Protein AF-I3DDE1-F1 (afdb_monomer_lite)

InterPro domains:
  IPR043776 Protein of unknown function DUF5718 [PF18985] (2-180)

Secondary structure (DSSP, 8-state):
-------EE--EEE-----TT-SSSHHHHSSSTTSEEE-S--EE-S--STTSGGGGEEEEEEEEETTEEEEEEEEEEGGGSSS-HHHHHHHHHHHHHH--SBTTB--HHHHHHHTT--S--------PPBPTTTTT----TT-EEEEEEEETTT--HHHHHHHHHHT---TTSEEEEEE--

Organism: NCBI:txid1095749

Sequence (181 aa):
MVNLIPCAFGAYNDCSIRRPNANKICEKKNWGANTKGLSNTLFTLTSFKIGCEADQYHIACFHERNGETNVYGVDSPVTGYSYFHEKLLNWIIDRMNIQPDQGPMNNIAELIALANYPKQAIISVGATRYTKFGETHYLQKDDTSIVVVYNANSYTPQQIEDMAKTKTFPSDVSALIQKVI

Structure (mmCIF, N/CA/C/O backbone):
data_AF-I3DDE1-F1
#
_entry.id   AF-I3DDE1-F1
#
loop_
_atom_site.group_PDB
_atom_site.id
_atom_site.type_symbol
_atom_site.label_atom_id
_atom_site.label_alt_id
_atom_site.label_comp_id
_atom_site.label_asym_id
_atom_site.label_entity_id
_atom_site.label_seq_id
_atom_site.pdbx_PDB_ins_code
_atom_site.Cartn_x
_atom_site.Cartn_y
_atom_site.Cartn_z
_atom_site.occupancy
_atom_site.B_iso_or_equiv
_atom_site.auth_seq_id
_atom_site.auth_comp_id
_atom_site.auth_asym_id
_atom_site.auth_atom_id
_atom_site.pdbx_PDB_model_num
ATOM 1 N N . MET A 1 1 ? 13.648 -5.061 -21.174 1.00 80.75 1 MET A N 1
ATOM 2 C CA . MET A 1 1 ? 13.850 -4.154 -20.027 1.00 80.75 1 MET A CA 1
ATOM 3 C C . MET A 1 1 ? 12.484 -3.839 -19.446 1.00 80.75 1 MET A C 1
ATOM 5 O O . MET A 1 1 ? 11.566 -3.580 -20.218 1.00 80.75 1 MET A O 1
ATOM 9 N N . VAL A 1 2 ? 12.328 -3.951 -18.132 1.00 89.31 2 VAL A N 1
ATOM 10 C CA . VAL A 1 2 ? 11.094 -3.594 -17.425 1.00 89.31 2 VAL A CA 1
ATOM 11 C C . VAL A 1 2 ? 10.959 -2.076 -17.416 1.00 89.31 2 VAL A C 1
ATOM 13 O O . VAL A 1 2 ? 11.932 -1.378 -17.139 1.00 89.31 2 VAL A O 1
ATOM 16 N N . ASN A 1 3 ? 9.757 -1.587 -17.700 1.00 94.31 3 ASN A N 1
ATOM 17 C CA . ASN A 1 3 ? 9.362 -0.197 -17.513 1.00 94.31 3 ASN A CA 1
ATOM 18 C C . ASN A 1 3 ? 8.034 -0.168 -16.745 1.00 94.31 3 ASN A C 1
ATOM 20 O O . ASN A 1 3 ? 7.245 -1.108 -16.857 1.00 94.31 3 ASN A O 1
ATOM 24 N N . LEU A 1 4 ? 7.791 0.894 -15.980 1.00 95.44 4 LEU A N 1
ATOM 25 C CA . LEU A 1 4 ? 6.582 1.062 -15.180 1.00 95.44 4 LEU A CA 1
ATOM 26 C C . LEU A 1 4 ? 5.848 2.336 -15.580 1.00 95.44 4 LEU A C 1
ATOM 28 O O . LEU A 1 4 ? 6.450 3.396 -15.723 1.00 95.44 4 LEU A O 1
ATOM 32 N N . ILE A 1 5 ? 4.529 2.221 -15.707 1.00 96.56 5 ILE A N 1
ATOM 33 C CA . ILE A 1 5 ? 3.628 3.344 -15.955 1.00 96.56 5 ILE A CA 1
ATOM 34 C C . ILE A 1 5 ? 2.618 3.351 -14.802 1.00 96.56 5 ILE A C 1
ATOM 36 O O . ILE A 1 5 ? 1.714 2.511 -14.798 1.00 96.56 5 ILE A O 1
ATOM 40 N N . PRO A 1 6 ? 2.786 4.225 -13.792 1.00 96.69 6 PRO A N 1
ATOM 41 C CA . PRO A 1 6 ? 1.800 4.378 -12.729 1.00 96.69 6 PRO A CA 1
ATOM 42 C C . PRO A 1 6 ? 0.454 4.802 -13.318 1.00 96.69 6 PRO A C 1
ATOM 44 O O . PRO A 1 6 ? 0.398 5.747 -14.099 1.00 96.69 6 PRO A O 1
ATOM 47 N N . CYS A 1 7 ? -0.614 4.094 -12.956 1.00 97.38 7 CYS A N 1
ATOM 48 C CA . CYS A 1 7 ? -1.957 4.347 -13.488 1.00 97.38 7 CYS A CA 1
ATOM 49 C C . CYS A 1 7 ? -3.030 4.491 -12.405 1.00 97.38 7 CYS A C 1
ATOM 51 O O . CYS A 1 7 ? -4.108 5.016 -12.681 1.00 97.38 7 CYS A O 1
ATOM 53 N N . ALA A 1 8 ? -2.754 4.035 -11.181 1.00 98.06 8 ALA A N 1
ATOM 54 C CA . ALA A 1 8 ? -3.668 4.161 -10.060 1.00 98.06 8 ALA A CA 1
ATOM 55 C C . ALA A 1 8 ? -2.948 4.048 -8.709 1.00 98.06 8 ALA A C 1
ATOM 57 O O . ALA A 1 8 ? -1.834 3.524 -8.631 1.00 98.06 8 ALA A O 1
ATOM 58 N N . PHE A 1 9 ? -3.609 4.500 -7.645 1.00 98.06 9 PHE A N 1
ATOM 59 C CA . PHE A 1 9 ? -3.178 4.336 -6.256 1.00 98.06 9 PHE A CA 1
ATOM 60 C C . PHE A 1 9 ? -4.372 4.129 -5.320 1.00 98.06 9 PHE A C 1
ATOM 62 O O . PHE A 1 9 ? -5.511 4.442 -5.656 1.00 98.06 9 PHE A O 1
ATOM 69 N N . GLY A 1 10 ? -4.105 3.597 -4.131 1.00 98.19 10 GLY A N 1
ATOM 70 C CA . GLY A 1 10 ? -5.110 3.375 -3.098 1.00 98.19 10 GLY A CA 1
ATOM 71 C C . GLY A 1 10 ? -4.505 2.730 -1.856 1.00 98.19 10 GLY A C 1
ATOM 72 O O . GLY A 1 10 ? -3.298 2.476 -1.800 1.00 98.19 10 GLY A O 1
ATOM 73 N N . ALA A 1 11 ? -5.343 2.465 -0.857 1.00 98.31 11 ALA A N 1
ATOM 74 C CA . ALA A 1 11 ? -4.926 1.803 0.368 1.00 98.31 11 ALA A CA 1
ATOM 75 C C . ALA A 1 11 ? -4.467 0.368 0.095 1.00 98.31 11 ALA A C 1
ATOM 77 O O . ALA A 1 11 ? -5.137 -0.414 -0.585 1.00 98.31 11 ALA A O 1
ATOM 78 N N . TYR A 1 12 ? -3.321 0.022 0.675 1.00 97.69 12 TYR A N 1
ATOM 79 C CA . TYR A 1 12 ? -2.709 -1.292 0.573 1.00 97.69 12 TYR A CA 1
ATOM 80 C C . TYR A 1 12 ? -2.176 -1.720 1.936 1.00 97.69 12 TYR A C 1
ATOM 82 O O . TYR A 1 12 ? -1.578 -0.920 2.655 1.00 97.69 12 TYR A O 1
ATOM 90 N N . ASN A 1 13 ? -2.356 -2.991 2.277 1.00 95.88 13 ASN A N 1
ATOM 91 C CA . ASN A 1 13 ? -1.806 -3.583 3.488 1.00 95.88 13 ASN A CA 1
ATOM 92 C C . ASN A 1 13 ? -0.688 -4.565 3.125 1.00 95.88 13 ASN A C 1
ATOM 94 O O . ASN A 1 13 ? -0.913 -5.531 2.397 1.00 95.88 13 ASN A O 1
ATOM 98 N N . ASP A 1 14 ? 0.508 -4.335 3.668 1.00 95.31 14 ASP A N 1
ATOM 99 C CA . ASP A 1 14 ? 1.691 -5.183 3.499 1.00 95.31 14 ASP A CA 1
ATOM 100 C C . ASP A 1 14 ? 2.080 -5.873 4.821 1.00 95.31 14 ASP A C 1
ATOM 102 O O . ASP A 1 14 ? 3.153 -5.636 5.398 1.00 95.31 14 ASP A O 1
ATOM 106 N N . CYS A 1 15 ? 1.196 -6.737 5.326 1.00 94.50 15 CYS A N 1
ATOM 107 C CA . CYS A 1 15 ? 1.343 -7.323 6.656 1.00 94.50 15 CYS A CA 1
ATOM 108 C C . CYS A 1 15 ? 2.638 -8.137 6.789 1.00 94.50 15 CYS A C 1
ATOM 110 O O . CYS A 1 15 ? 3.023 -8.923 5.914 1.00 94.50 15 CYS A O 1
ATOM 112 N N . SER A 1 16 ? 3.316 -7.946 7.918 1.00 93.12 16 SER A N 1
ATOM 113 C CA . SER A 1 16 ? 4.637 -8.507 8.192 1.00 93.12 16 SER A CA 1
ATOM 114 C C . SER A 1 16 ? 4.630 -9.295 9.492 1.00 93.12 16 SER A C 1
ATOM 116 O O . SER A 1 16 ? 4.105 -8.814 10.491 1.00 93.12 16 SER A O 1
ATOM 118 N N . ILE A 1 17 ? 5.270 -10.463 9.503 1.00 91.88 17 ILE A N 1
ATOM 119 C CA . ILE A 1 17 ? 5.517 -11.215 10.740 1.00 91.88 17 ILE A CA 1
ATOM 120 C C . ILE A 1 17 ? 6.910 -10.950 11.288 1.00 91.88 17 ILE A C 1
ATOM 122 O O . ILE A 1 17 ? 7.873 -10.689 10.558 1.00 91.88 17 ILE A O 1
ATOM 126 N N . ARG A 1 18 ? 7.032 -11.088 12.607 1.00 88.94 18 ARG A N 1
ATOM 127 C CA . ARG A 1 18 ? 8.325 -11.142 13.282 1.00 88.94 18 ARG A CA 1
ATOM 128 C C . ARG A 1 18 ? 8.936 -12.515 13.068 1.00 88.94 18 ARG A C 1
ATOM 130 O O . ARG A 1 18 ? 8.501 -13.497 13.659 1.00 88.94 18 ARG A O 1
ATOM 137 N N . ARG A 1 19 ? 9.966 -12.565 12.230 1.00 90.81 19 ARG A N 1
ATOM 138 C CA . ARG A 1 19 ? 10.749 -13.773 11.971 1.00 90.81 19 ARG A CA 1
ATOM 139 C C . ARG A 1 19 ? 12.235 -13.437 12.136 1.00 90.81 19 ARG A C 1
ATOM 141 O O . ARG A 1 19 ? 12.835 -12.945 11.182 1.00 90.81 19 ARG A O 1
ATOM 148 N N . PRO A 1 20 ? 12.808 -13.639 13.340 1.00 88.38 20 PRO A N 1
ATOM 149 C CA . PRO A 1 20 ? 14.189 -13.251 13.649 1.00 88.38 20 PRO A CA 1
ATOM 150 C C . PRO A 1 20 ? 15.228 -13.880 12.717 1.00 88.38 20 PRO A C 1
ATOM 152 O O . PRO A 1 20 ? 16.202 -13.231 12.360 1.00 88.38 20 PRO A O 1
ATOM 155 N N . ASN A 1 21 ? 14.965 -15.106 12.261 1.00 91.38 21 ASN A N 1
ATOM 156 C CA . ASN A 1 21 ? 15.879 -15.882 11.423 1.00 91.38 21 ASN A CA 1
ATOM 157 C C . ASN A 1 21 ? 15.499 -15.840 9.932 1.00 91.38 21 ASN A C 1
ATOM 159 O O . ASN A 1 21 ? 15.799 -16.777 9.200 1.00 91.38 21 ASN A O 1
ATOM 163 N N . ALA A 1 22 ? 14.759 -14.816 9.490 1.00 93.19 22 ALA A N 1
ATOM 164 C CA . ALA A 1 22 ? 14.401 -14.689 8.080 1.00 93.19 22 ALA A CA 1
ATOM 165 C C . ALA A 1 22 ? 15.622 -14.295 7.246 1.00 93.19 22 ALA A C 1
ATOM 167 O O . ALA A 1 22 ? 16.222 -13.244 7.487 1.00 93.19 22 ALA A O 1
ATOM 168 N N . ASN A 1 23 ? 15.928 -15.095 6.228 1.00 94.44 23 ASN A N 1
ATOM 169 C CA . ASN A 1 23 ? 17.027 -14.822 5.306 1.00 94.44 23 ASN A CA 1
ATOM 170 C C . ASN A 1 23 ? 16.621 -13.762 4.282 1.00 94.44 23 ASN A C 1
ATOM 172 O O . ASN A 1 23 ? 17.399 -12.863 3.969 1.00 94.44 23 ASN A O 1
ATOM 176 N N . LYS A 1 24 ? 15.382 -13.846 3.782 1.00 95.38 24 LYS A N 1
ATOM 177 C CA . LYS A 1 24 ? 14.821 -12.932 2.779 1.00 95.38 24 LYS A CA 1
ATOM 178 C C . LYS A 1 24 ? 13.701 -12.063 3.343 1.00 95.38 24 LYS A C 1
ATOM 180 O O . LYS A 1 24 ? 12.977 -12.452 4.260 1.00 95.38 24 LYS A O 1
ATOM 185 N N . ILE A 1 25 ? 13.500 -10.877 2.759 1.00 93.00 25 ILE A N 1
ATOM 186 C CA . ILE A 1 25 ? 12.352 -10.015 3.104 1.00 93.00 25 ILE A CA 1
ATOM 187 C C . ILE A 1 25 ? 11.038 -10.735 2.802 1.00 93.00 25 ILE A C 1
ATOM 189 O O . ILE A 1 25 ? 10.115 -10.675 3.616 1.00 93.00 25 ILE A O 1
ATOM 193 N N . CYS A 1 26 ? 10.961 -11.447 1.675 1.00 93.50 26 CYS A N 1
ATOM 194 C CA . CYS A 1 26 ? 9.748 -12.146 1.260 1.00 93.50 26 CYS A CA 1
ATOM 195 C C . CYS A 1 26 ? 9.276 -13.174 2.300 1.00 93.50 26 CYS A C 1
ATOM 197 O O . CYS A 1 26 ? 8.077 -13.299 2.513 1.00 93.50 26 CYS A O 1
ATOM 199 N N . GLU A 1 27 ? 10.174 -13.807 3.059 1.00 94.38 27 GLU A N 1
ATOM 200 C CA . GLU A 1 27 ? 9.822 -14.756 4.127 1.00 94.38 27 GLU A CA 1
ATOM 201 C C . GLU A 1 27 ? 9.075 -14.115 5.306 1.00 94.38 27 GLU A C 1
ATOM 203 O O . GLU A 1 27 ? 8.420 -14.820 6.076 1.00 94.38 27 GLU A O 1
ATOM 208 N N . LYS A 1 28 ? 9.192 -12.792 5.470 1.00 94.31 28 LYS A N 1
ATOM 209 C CA . LYS A 1 28 ? 8.465 -12.000 6.477 1.00 94.31 28 LYS A CA 1
ATOM 210 C C . LYS A 1 28 ? 7.171 -11.409 5.937 1.00 94.31 28 LYS A C 1
ATOM 212 O O . LYS A 1 28 ? 6.336 -10.985 6.731 1.00 94.31 28 LYS A O 1
ATOM 217 N N . LYS A 1 29 ? 7.017 -11.340 4.613 1.00 93.00 29 LYS A N 1
ATOM 218 C CA . LYS A 1 29 ? 5.911 -10.655 3.927 1.00 93.00 29 LYS A CA 1
ATOM 219 C C . LYS A 1 29 ? 4.908 -11.636 3.315 1.00 93.00 29 LYS A C 1
ATOM 221 O O . LYS A 1 29 ? 3.706 -11.414 3.424 1.00 93.00 29 LYS A O 1
ATOM 226 N N . ASN A 1 30 ? 5.381 -12.745 2.762 1.00 92.44 30 ASN A N 1
ATOM 227 C CA . ASN A 1 30 ? 4.609 -13.719 1.986 1.00 92.44 30 ASN A CA 1
ATOM 228 C C . ASN A 1 30 ? 4.445 -15.022 2.784 1.00 92.44 30 ASN A C 1
ATOM 230 O O . ASN A 1 30 ? 4.804 -16.102 2.328 1.00 92.44 30 ASN A O 1
ATOM 234 N N . TRP A 1 31 ? 3.980 -14.896 4.026 1.00 90.38 31 TRP A N 1
ATOM 235 C CA . TRP A 1 31 ? 3.933 -15.981 5.012 1.00 90.38 31 TRP A CA 1
ATOM 236 C C . TRP A 1 31 ? 2.565 -16.676 5.111 1.00 90.38 31 TRP A C 1
ATOM 238 O O . TRP A 1 31 ? 2.421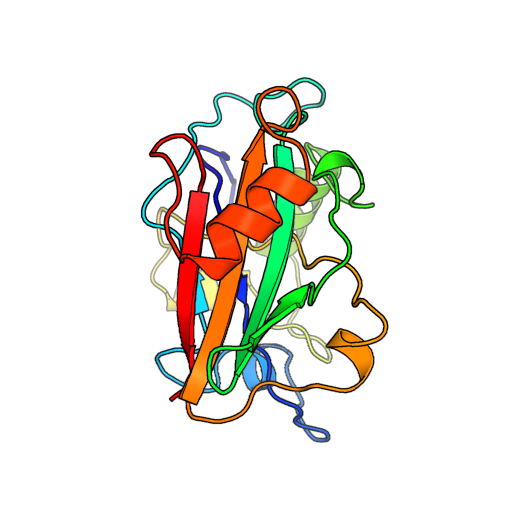 -17.625 5.875 1.00 90.38 31 TRP A O 1
ATOM 248 N N . GLY A 1 32 ? 1.567 -16.221 4.350 1.00 89.38 32 GLY A N 1
ATOM 249 C CA . GLY A 1 32 ? 0.208 -16.760 4.348 1.00 89.38 32 GLY A CA 1
ATOM 250 C C . GLY A 1 32 ? -0.642 -16.168 3.221 1.00 89.38 32 GLY A C 1
ATOM 251 O O . GLY A 1 32 ? -0.211 -15.247 2.530 1.00 89.38 32 GLY A O 1
ATOM 252 N N . ALA A 1 33 ? -1.857 -16.688 3.040 1.00 88.19 33 ALA A N 1
ATOM 253 C CA . ALA A 1 33 ? -2.740 -16.282 1.942 1.00 88.19 33 ALA A CA 1
ATOM 254 C C . ALA A 1 33 ? -3.328 -14.866 2.106 1.00 88.19 33 ALA A C 1
ATOM 256 O O . ALA A 1 33 ? -3.549 -14.178 1.118 1.00 88.19 33 ALA A O 1
ATOM 257 N N . ASN A 1 34 ? -3.538 -14.414 3.348 1.00 90.00 34 ASN A N 1
ATOM 258 C CA . ASN A 1 34 ? -4.224 -13.152 3.660 1.00 90.00 34 ASN A CA 1
ATOM 259 C C . ASN A 1 34 ? -3.281 -12.089 4.244 1.00 90.00 34 ASN A C 1
ATOM 261 O O . ASN A 1 34 ? -3.674 -11.274 5.073 1.00 90.00 34 ASN A O 1
ATOM 265 N N . THR A 1 35 ? -2.007 -12.109 3.845 1.00 91.69 35 THR A N 1
ATOM 266 C CA . THR A 1 35 ? -0.986 -11.184 4.372 1.00 91.69 35 THR A CA 1
ATOM 267 C C . THR A 1 35 ? -0.886 -9.882 3.586 1.00 91.69 35 THR A C 1
ATOM 269 O O . THR A 1 35 ? -0.093 -9.006 3.948 1.00 91.69 35 THR A O 1
ATOM 272 N N . LYS A 1 36 ? -1.651 -9.770 2.495 1.00 95.25 36 LYS A N 1
ATOM 273 C CA . LYS A 1 36 ? -1.738 -8.601 1.622 1.00 95.25 36 LYS A CA 1
ATOM 274 C C . LYS A 1 36 ? -3.194 -8.213 1.418 1.00 95.25 36 LYS A C 1
ATOM 276 O O . LYS A 1 36 ? -4.091 -9.045 1.553 1.00 95.25 36 LYS A O 1
ATOM 281 N N . GLY A 1 37 ? -3.427 -6.960 1.065 1.00 96.12 37 GLY A N 1
ATOM 282 C CA . GLY A 1 37 ? -4.739 -6.491 0.643 1.00 96.12 37 GLY A CA 1
ATOM 283 C C . GLY A 1 37 ? -4.617 -5.195 -0.131 1.00 96.12 37 GLY A C 1
ATOM 284 O O . GLY A 1 37 ? -3.743 -4.386 0.166 1.00 96.12 37 GLY A O 1
ATOM 285 N N . LEU A 1 38 ? -5.494 -5.008 -1.110 1.00 97.69 38 LEU A N 1
ATOM 286 C CA . LEU A 1 38 ? -5.646 -3.775 -1.872 1.00 97.69 38 LEU A CA 1
ATOM 287 C C . LEU A 1 38 ? -7.102 -3.329 -1.740 1.00 97.69 38 LEU A C 1
ATOM 289 O O . LEU A 1 38 ? -8.003 -4.165 -1.808 1.00 97.69 38 LEU A O 1
ATOM 293 N N . SER A 1 39 ? -7.337 -2.036 -1.529 1.00 98.12 39 SER A N 1
ATOM 294 C CA . SER A 1 39 ? -8.695 -1.493 -1.541 1.00 98.12 39 SER A CA 1
ATOM 295 C C . SER A 1 39 ? -9.339 -1.663 -2.920 1.00 98.12 39 SER A C 1
ATOM 297 O O . SER A 1 39 ? -8.680 -1.518 -3.948 1.00 98.12 39 SER A O 1
ATOM 299 N N . ASN A 1 40 ? -10.648 -1.916 -2.942 1.00 97.25 40 ASN A N 1
ATOM 300 C CA . ASN A 1 40 ? -11.429 -1.919 -4.181 1.00 97.25 40 ASN A CA 1
ATOM 301 C C . ASN A 1 40 ? -11.642 -0.502 -4.742 1.00 97.25 40 ASN A C 1
ATOM 303 O O . ASN A 1 40 ? -11.999 -0.352 -5.908 1.00 97.25 40 ASN A O 1
ATOM 307 N N . THR A 1 41 ? -11.417 0.530 -3.927 1.00 98.12 41 THR A N 1
ATOM 308 C CA . THR A 1 41 ? -11.456 1.928 -4.354 1.00 98.12 41 THR A CA 1
ATOM 309 C C . THR A 1 41 ? -10.043 2.355 -4.720 1.00 98.12 41 THR A C 1
ATOM 311 O O . THR A 1 41 ? -9.194 2.528 -3.844 1.00 98.12 41 THR A O 1
ATOM 314 N N . LEU A 1 42 ? -9.787 2.522 -6.016 1.00 98.19 42 LEU A N 1
ATOM 315 C CA . LEU A 1 42 ? -8.523 3.032 -6.539 1.00 98.19 42 LEU A CA 1
ATOM 316 C C . LEU A 1 42 ? -8.753 4.367 -7.241 1.00 98.19 42 LEU A C 1
ATOM 318 O O . LEU A 1 42 ? -9.711 4.533 -7.995 1.00 98.19 42 LEU A O 1
ATOM 322 N N . PHE A 1 43 ? -7.839 5.301 -7.023 1.00 98.25 43 PHE A N 1
ATOM 323 C CA . PHE A 1 43 ? -7.826 6.597 -7.682 1.00 98.25 43 PHE A CA 1
ATOM 324 C C . PHE A 1 43 ? -6.931 6.533 -8.910 1.00 98.25 43 PHE A C 1
ATOM 326 O O . PHE A 1 43 ? -5.849 5.950 -8.862 1.00 98.25 43 PHE A O 1
ATOM 333 N N . THR A 1 44 ? -7.379 7.132 -10.010 1.00 97.88 44 THR A N 1
ATOM 334 C CA . THR A 1 44 ? -6.606 7.171 -11.257 1.00 97.88 44 THR A CA 1
ATOM 335 C C . THR A 1 44 ? -5.404 8.105 -11.114 1.00 97.88 44 THR A C 1
ATOM 337 O O . THR A 1 44 ? -5.511 9.167 -10.505 1.00 97.88 44 THR A O 1
ATOM 340 N N . LEU A 1 45 ? -4.273 7.714 -11.703 1.00 96.38 45 LEU A N 1
ATOM 341 C CA . LEU A 1 45 ? -3.104 8.569 -11.908 1.00 96.38 45 LEU A CA 1
ATOM 342 C C . LEU A 1 45 ? -2.883 8.764 -13.395 1.00 96.38 45 LEU A C 1
ATOM 344 O O . LEU A 1 45 ? -2.740 7.790 -14.135 1.00 96.38 45 LEU A O 1
ATOM 348 N N . THR A 1 46 ? -2.794 10.020 -13.817 1.00 96.31 46 THR A N 1
ATOM 349 C CA . THR A 1 46 ? -2.327 10.362 -15.166 1.00 96.31 46 THR A CA 1
ATOM 350 C C . THR A 1 46 ? -0.832 10.683 -15.187 1.00 96.31 46 THR A C 1
ATOM 352 O O . THR A 1 46 ? -0.189 10.613 -16.235 1.00 96.31 46 THR A O 1
ATOM 355 N N . SER A 1 47 ? -0.261 10.996 -14.021 1.00 94.81 47 SER A N 1
ATOM 356 C CA . SER A 1 47 ? 1.148 11.319 -13.816 1.00 94.81 47 SER A CA 1
ATOM 357 C C . SER A 1 47 ? 1.622 10.818 -12.449 1.00 94.81 47 SER A C 1
ATOM 359 O O . SER A 1 47 ? 0.831 10.577 -11.545 1.00 94.81 47 SER A O 1
ATOM 361 N N . PHE A 1 48 ? 2.938 10.687 -12.280 1.00 96.06 48 PHE A N 1
ATOM 362 C CA . PHE A 1 48 ? 3.573 10.439 -10.979 1.00 96.06 48 PHE A CA 1
ATOM 363 C C . PHE A 1 48 ? 4.742 11.403 -10.736 1.00 96.06 48 PHE A C 1
ATOM 365 O O . PHE A 1 48 ? 5.772 11.047 -10.166 1.00 96.06 48 PHE A O 1
ATOM 372 N N . LYS A 1 49 ? 4.600 12.633 -11.235 1.00 96.69 49 LYS A N 1
ATOM 373 C CA . LYS A 1 49 ? 5.522 13.754 -11.006 1.00 96.69 49 LYS A CA 1
ATOM 374 C C . LYS A 1 49 ? 5.025 14.623 -9.851 1.00 96.69 49 LYS A C 1
ATOM 376 O O . LYS A 1 49 ? 3.882 14.480 -9.436 1.00 96.69 49 LYS A O 1
ATOM 381 N N . ILE A 1 50 ? 5.868 15.537 -9.372 1.00 96.06 50 ILE A N 1
ATOM 382 C CA . ILE A 1 50 ? 5.441 16.569 -8.414 1.00 96.06 50 ILE A CA 1
ATOM 383 C C . ILE A 1 50 ? 4.249 17.336 -9.007 1.00 96.06 50 ILE A C 1
ATOM 385 O O . ILE A 1 50 ? 4.283 17.720 -10.179 1.00 96.06 50 ILE A O 1
ATOM 389 N N . GLY A 1 51 ? 3.213 17.550 -8.201 1.00 96.25 51 GLY A N 1
ATOM 390 C CA . GLY A 1 51 ? 1.941 18.146 -8.602 1.00 96.25 51 GLY A CA 1
ATOM 391 C C . GLY A 1 51 ? 0.940 17.152 -9.197 1.00 96.25 51 GLY A C 1
ATOM 392 O O . GLY A 1 51 ? -0.030 17.590 -9.813 1.00 96.25 51 GLY A O 1
ATOM 393 N N . CYS A 1 52 ? 1.165 15.839 -9.068 1.00 97.19 52 CYS A N 1
ATOM 394 C CA . CYS A 1 52 ? 0.197 14.836 -9.513 1.00 97.19 52 CYS A CA 1
ATOM 395 C C . CYS A 1 52 ? -1.001 14.728 -8.561 1.00 97.19 52 CYS A C 1
ATOM 397 O O . CYS A 1 52 ? -1.043 15.317 -7.481 1.00 97.19 52 CYS A O 1
ATOM 399 N N . GLU A 1 53 ? -1.993 13.938 -8.960 1.00 97.19 53 GLU A N 1
ATOM 400 C CA . GLU A 1 53 ? -3.250 13.775 -8.234 1.00 97.19 53 GLU A CA 1
ATOM 401 C C . GLU A 1 53 ? -3.048 13.221 -6.818 1.00 97.19 53 GLU A C 1
ATOM 403 O O . GLU A 1 53 ? -3.856 13.516 -5.937 1.00 97.19 53 GLU A O 1
ATOM 408 N N . ALA A 1 54 ? -1.973 12.455 -6.590 1.00 97.31 54 ALA A N 1
ATOM 409 C CA . ALA A 1 54 ? -1.648 11.863 -5.295 1.00 97.31 54 ALA A CA 1
ATOM 410 C C . ALA A 1 54 ? -1.140 12.879 -4.259 1.00 97.31 54 ALA A C 1
ATOM 412 O O . ALA A 1 54 ? -1.251 12.605 -3.070 1.00 97.31 54 ALA A O 1
ATOM 413 N N . ASP A 1 55 ? -0.612 14.042 -4.655 1.00 97.56 55 ASP A N 1
ATOM 414 C CA . ASP A 1 55 ? 0.108 14.957 -3.750 1.00 97.56 55 ASP A CA 1
ATOM 415 C C . ASP A 1 55 ? -0.750 15.483 -2.592 1.00 97.56 55 ASP A C 1
ATOM 417 O O . ASP A 1 55 ? -0.234 15.806 -1.524 1.00 97.56 55 ASP A O 1
ATOM 421 N N . GLN A 1 56 ? -2.065 15.546 -2.803 1.00 97.62 56 GLN A N 1
ATOM 422 C CA . GLN A 1 56 ? -3.056 15.979 -1.815 1.00 97.62 56 GLN A CA 1
ATOM 423 C C . GLN A 1 56 ? -3.527 14.858 -0.876 1.00 97.62 56 GLN A C 1
ATOM 425 O O . GLN A 1 56 ? -4.387 15.092 -0.028 1.00 97.62 56 GLN A O 1
ATOM 430 N N . TYR A 1 57 ? -3.027 13.631 -1.040 1.00 98.12 57 TYR A N 1
ATOM 431 C CA . TYR A 1 57 ? -3.502 12.479 -0.283 1.00 98.12 57 TYR A CA 1
ATOM 432 C C . TYR A 1 57 ? -2.635 12.171 0.934 1.00 98.12 57 TYR A C 1
ATOM 434 O O . TYR A 1 57 ? -1.407 12.298 0.932 1.00 98.12 57 TYR A O 1
ATOM 442 N N . HIS A 1 58 ? -3.309 11.719 1.981 1.00 98.19 58 HIS A N 1
ATOM 443 C CA . HIS A 1 58 ? -2.720 11.229 3.216 1.00 98.19 58 HIS A CA 1
ATOM 444 C C . HIS A 1 58 ? -2.984 9.733 3.380 1.00 98.19 58 HIS A C 1
ATOM 446 O O . HIS A 1 58 ? -3.908 9.178 2.779 1.00 98.19 58 HIS A O 1
ATOM 452 N N . ILE A 1 59 ? -2.154 9.088 4.199 1.00 98.00 59 ILE A N 1
ATOM 453 C CA . ILE A 1 59 ? -2.315 7.704 4.640 1.00 98.00 59 ILE A CA 1
ATOM 454 C C . ILE A 1 59 ? -2.579 7.708 6.145 1.00 98.00 59 ILE A C 1
ATOM 456 O O . ILE A 1 59 ? -1.745 8.190 6.915 1.00 98.00 59 ILE A O 1
ATOM 460 N N . ALA A 1 60 ? -3.685 7.089 6.551 1.00 98.00 60 ALA A N 1
ATOM 461 C CA . ALA A 1 60 ? -4.028 6.824 7.942 1.00 98.00 60 ALA A CA 1
ATOM 462 C C . ALA A 1 60 ? -4.146 5.313 8.189 1.00 98.00 60 ALA A C 1
ATOM 464 O O . ALA A 1 60 ? -4.612 4.557 7.333 1.00 98.00 60 ALA A O 1
ATOM 465 N N . CYS A 1 61 ? -3.724 4.868 9.372 1.00 97.12 61 CYS A N 1
ATOM 466 C CA . CYS A 1 61 ? -3.736 3.458 9.754 1.00 97.12 61 CYS A CA 1
ATOM 467 C C . CYS A 1 61 ? -4.394 3.297 11.123 1.00 97.12 61 CYS A C 1
ATOM 469 O O . CYS A 1 61 ? -3.987 3.961 12.079 1.00 97.12 61 CYS A O 1
ATOM 471 N N . PHE A 1 62 ? -5.330 2.359 11.241 1.00 98.31 62 PHE A N 1
ATOM 472 C CA . PHE A 1 62 ? -6.019 2.046 12.488 1.00 98.31 62 PHE A CA 1
ATOM 473 C C . PHE A 1 62 ? -5.966 0.553 12.796 1.00 98.31 62 PHE A C 1
ATOM 475 O O . PHE A 1 62 ? -5.852 -0.309 11.918 1.00 98.31 62 PHE A O 1
ATOM 482 N N . HIS A 1 63 ? -6.053 0.273 14.086 1.00 98.38 63 HIS A N 1
ATOM 483 C CA . HIS A 1 63 ? -6.133 -1.052 14.669 1.00 98.38 63 HIS A CA 1
ATOM 484 C C . HIS A 1 63 ? -7.409 -1.117 15.492 1.00 98.38 63 HIS A C 1
ATOM 486 O O . HIS A 1 63 ? -7.667 -0.214 16.281 1.00 98.38 63 HIS A O 1
ATOM 492 N N . GLU A 1 64 ? -8.200 -2.167 15.318 1.00 98.38 64 GLU A N 1
ATOM 493 C CA . GLU A 1 64 ? -9.322 -2.444 16.205 1.00 98.38 64 GLU A CA 1
ATOM 494 C C . GLU A 1 64 ? -9.149 -3.797 16.882 1.00 98.38 64 GLU A C 1
ATOM 496 O O . GLU A 1 64 ? -8.862 -4.805 16.229 1.00 98.38 64 GLU A O 1
ATOM 501 N N . ARG A 1 65 ? -9.412 -3.814 18.189 1.00 98.00 65 ARG A N 1
ATOM 502 C CA . ARG A 1 65 ? -9.579 -5.024 18.990 1.00 98.00 65 ARG A CA 1
ATOM 503 C C . ARG A 1 65 ? -10.755 -4.838 19.940 1.00 98.00 65 ARG A C 1
ATOM 505 O O . ARG A 1 65 ? -10.867 -3.803 20.583 1.00 98.00 65 ARG A O 1
ATOM 512 N N . ASN A 1 66 ? -11.618 -5.848 20.054 1.00 95.62 66 ASN A N 1
ATOM 513 C CA . ASN A 1 66 ? -12.760 -5.849 20.982 1.00 95.62 66 ASN A CA 1
ATOM 514 C C . ASN A 1 66 ? -13.681 -4.613 20.862 1.00 95.62 66 ASN A C 1
ATOM 516 O O . ASN A 1 66 ? -14.223 -4.145 21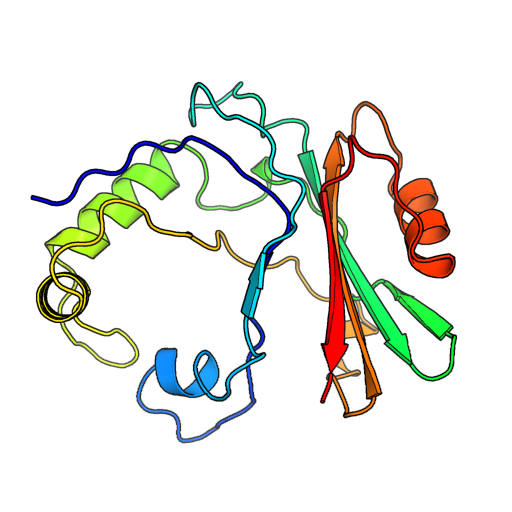.858 1.00 95.62 66 ASN A O 1
ATOM 520 N N . GLY A 1 67 ? -13.853 -4.082 19.646 1.00 95.12 67 GLY A N 1
ATOM 521 C CA . GLY A 1 67 ? -14.680 -2.897 19.382 1.00 95.12 67 GLY A CA 1
ATOM 522 C C . GLY A 1 67 ? -14.010 -1.553 19.693 1.00 95.12 67 GLY A C 1
ATOM 523 O O . GLY A 1 67 ? -14.615 -0.511 19.456 1.00 95.12 67 GLY A O 1
ATOM 524 N N . GLU A 1 68 ? -12.768 -1.548 20.178 1.00 97.50 68 GLU A N 1
ATOM 525 C CA . GLU A 1 68 ? -11.994 -0.329 20.405 1.00 97.50 68 GLU A CA 1
ATOM 526 C C . GLU A 1 68 ? -11.067 -0.064 19.215 1.00 97.50 68 GLU A C 1
ATOM 528 O O . GLU A 1 68 ? -10.169 -0.859 18.930 1.00 97.50 68 GLU A O 1
ATOM 533 N N . THR A 1 69 ? -11.285 1.055 18.519 1.00 98.38 69 THR A N 1
ATOM 534 C CA . THR A 1 69 ? -10.457 1.491 17.383 1.00 98.38 69 THR A CA 1
ATOM 535 C C . THR A 1 69 ? -9.406 2.496 17.845 1.00 98.38 69 THR A C 1
ATOM 537 O O . THR A 1 69 ? -9.740 3.530 18.418 1.00 98.38 69 THR A O 1
ATOM 540 N N . ASN A 1 70 ? -8.142 2.212 17.543 1.00 98.25 70 ASN A N 1
ATOM 541 C CA . ASN A 1 70 ? -6.974 3.001 17.911 1.00 98.25 70 ASN A CA 1
ATOM 542 C C . ASN A 1 70 ? -6.199 3.456 16.670 1.00 98.25 70 ASN A C 1
ATOM 544 O O . ASN A 1 70 ? -6.009 2.693 15.718 1.00 98.25 70 ASN A O 1
ATOM 548 N N . VAL A 1 71 ? -5.675 4.683 16.708 1.00 98.19 71 VAL A N 1
ATOM 549 C CA . VAL A 1 71 ? -4.742 5.183 15.691 1.00 98.19 71 VAL A CA 1
ATOM 550 C C . VAL A 1 71 ? -3.428 4.409 15.790 1.00 98.19 71 VAL A C 1
ATOM 552 O O . VAL A 1 71 ? -2.710 4.469 16.793 1.00 98.19 71 VAL A O 1
ATOM 555 N N . TYR A 1 72 ? -3.099 3.673 14.734 1.00 97.69 72 TYR A N 1
ATOM 556 C CA . TYR A 1 72 ? -1.963 2.756 14.702 1.00 97.69 72 TYR A CA 1
ATOM 557 C C . TYR A 1 72 ? -0.702 3.402 14.128 1.00 97.69 72 TYR A C 1
ATOM 559 O O . TYR A 1 72 ? 0.409 3.209 14.630 1.00 97.69 72 TYR A O 1
ATOM 567 N N . GLY A 1 73 ? -0.888 4.193 13.074 1.00 96.56 73 GLY A N 1
ATOM 568 C CA . GLY A 1 73 ? 0.159 4.946 12.401 1.00 96.56 73 GLY A CA 1
ATOM 569 C C . GLY A 1 73 ? -0.098 6.443 12.485 1.00 96.56 73 GLY A C 1
ATOM 570 O O . GLY A 1 73 ? -1.245 6.875 12.511 1.00 96.56 73 GLY A O 1
ATOM 571 N N . VAL A 1 74 ? 0.972 7.232 12.531 1.00 96.81 74 VAL A N 1
ATOM 572 C CA . VAL A 1 74 ? 0.891 8.690 12.425 1.00 96.81 74 VAL A CA 1
ATOM 573 C C . VAL A 1 74 ? 0.353 9.037 11.041 1.00 96.81 74 VAL A C 1
ATOM 575 O O . VAL A 1 74 ? 0.954 8.638 10.040 1.00 96.81 74 VAL A O 1
ATOM 578 N N . ASP A 1 75 ? -0.752 9.780 10.993 1.00 97.62 75 ASP A N 1
ATOM 579 C CA . ASP A 1 75 ? -1.298 10.316 9.745 1.00 97.62 75 ASP A CA 1
ATOM 580 C C . ASP A 1 75 ? -0.201 11.041 8.954 1.00 97.62 75 ASP A C 1
ATOM 582 O O . ASP A 1 75 ? 0.545 11.851 9.511 1.00 97.62 75 ASP A O 1
ATOM 586 N N . SER A 1 76 ? -0.028 10.674 7.685 1.00 96.75 76 SER A N 1
ATOM 587 C CA . SER A 1 76 ? 1.129 11.112 6.904 1.00 96.75 76 SER A CA 1
ATOM 588 C C . SER A 1 76 ? 0.741 11.494 5.476 1.00 96.75 76 SER A C 1
ATOM 590 O O . SER A 1 76 ? 0.146 10.663 4.784 1.00 96.75 76 SER A O 1
ATOM 592 N N . PRO A 1 77 ? 1.154 12.675 4.974 1.00 96.88 77 PRO A N 1
ATOM 593 C CA . PRO A 1 77 ? 1.058 12.978 3.550 1.00 96.88 77 PRO A CA 1
ATOM 594 C C . PRO A 1 77 ? 1.926 12.010 2.742 1.00 96.88 77 PRO A C 1
ATOM 596 O O . PRO A 1 77 ? 3.052 11.691 3.142 1.00 96.88 77 PRO A O 1
ATOM 599 N N . VAL A 1 78 ? 1.457 11.580 1.567 1.00 94.44 78 VAL A N 1
ATOM 600 C CA . VAL A 1 78 ? 2.263 10.719 0.674 1.00 94.44 78 VAL A CA 1
ATOM 601 C C . VAL A 1 78 ? 3.543 11.414 0.197 1.00 94.44 78 VAL A C 1
ATOM 603 O O . VAL A 1 78 ? 4.566 10.772 -0.025 1.00 94.44 78 VAL A O 1
ATOM 606 N N . THR A 1 79 ? 3.528 12.744 0.126 1.00 94.44 79 THR A N 1
ATOM 607 C CA . THR A 1 79 ? 4.694 13.575 -0.206 1.00 94.44 79 THR A CA 1
ATOM 608 C C . THR A 1 79 ? 5.727 13.639 0.923 1.00 94.44 79 THR A C 1
ATOM 610 O O . THR A 1 79 ? 6.857 14.069 0.700 1.00 94.44 79 THR A O 1
ATOM 613 N N . GLY A 1 80 ? 5.391 13.158 2.127 1.00 91.94 80 GLY A N 1
ATOM 614 C CA . GLY A 1 80 ? 6.322 13.040 3.251 1.00 91.94 80 GLY A CA 1
ATOM 615 C C . GLY A 1 80 ? 7.335 11.895 3.116 1.00 91.94 80 GLY A C 1
ATOM 616 O O . GLY A 1 80 ? 8.282 11.817 3.901 1.00 91.94 80 GLY A O 1
ATOM 617 N N . TYR A 1 81 ? 7.170 11.000 2.135 1.00 89.88 81 TYR A N 1
ATOM 618 C CA . TYR A 1 81 ? 8.089 9.885 1.898 1.00 89.88 81 TYR A CA 1
ATOM 619 C C . TYR A 1 81 ? 9.395 10.363 1.246 1.00 89.88 81 TYR A C 1
ATOM 621 O O . TYR A 1 81 ? 9.398 11.059 0.235 1.00 89.88 81 TYR A O 1
ATOM 629 N N . SER A 1 82 ? 10.545 9.922 1.773 1.00 88.00 82 SER A N 1
ATOM 630 C CA . SER A 1 82 ? 11.872 10.342 1.276 1.00 88.00 82 SER A CA 1
ATOM 631 C C . SER A 1 82 ? 12.182 9.891 -0.162 1.00 88.00 82 SER A C 1
ATOM 633 O O . SER A 1 82 ? 13.091 10.427 -0.811 1.00 88.00 82 SER A O 1
ATOM 635 N N . TYR A 1 83 ? 11.462 8.878 -0.643 1.00 89.12 83 TYR A N 1
ATOM 636 C CA . TYR A 1 83 ? 11.435 8.431 -2.030 1.00 89.12 83 TYR A CA 1
ATOM 637 C C . TYR A 1 83 ? 9.986 8.475 -2.502 1.00 89.12 83 TYR A C 1
ATOM 639 O O . TYR A 1 83 ? 9.183 7.633 -2.115 1.00 89.12 83 TYR A O 1
ATOM 647 N N . PHE A 1 84 ? 9.672 9.447 -3.353 1.00 94.00 84 PHE A N 1
ATOM 648 C CA . PHE A 1 84 ? 8.366 9.576 -3.986 1.00 94.00 84 PHE A CA 1
ATOM 649 C C . PHE A 1 84 ? 8.521 10.139 -5.407 1.00 94.00 84 PHE A C 1
ATOM 651 O O . PHE A 1 84 ? 9.634 10.496 -5.812 1.00 94.00 84 PHE A O 1
ATOM 658 N N . HIS A 1 85 ? 7.435 10.169 -6.178 1.00 95.81 85 HIS A N 1
ATOM 659 C CA . HIS A 1 85 ? 7.419 10.608 -7.579 1.00 95.81 85 HIS A CA 1
ATOM 660 C C . HIS A 1 85 ? 8.481 9.919 -8.458 1.00 95.81 85 HIS A C 1
ATOM 662 O O . HIS A 1 85 ? 8.788 8.736 -8.291 1.00 95.81 85 HIS A O 1
ATOM 668 N N . GLU A 1 86 ? 9.077 10.669 -9.387 1.00 95.75 86 GLU A N 1
ATOM 669 C CA . GLU A 1 86 ? 10.111 10.218 -10.320 1.00 95.75 86 GLU A CA 1
ATOM 670 C C . GLU A 1 86 ? 11.316 9.600 -9.609 1.00 95.75 86 GLU A C 1
ATOM 672 O O . GLU A 1 86 ? 11.889 8.635 -10.108 1.00 95.75 86 GLU A O 1
ATOM 677 N N . LYS A 1 87 ? 11.676 10.084 -8.413 1.00 96.00 87 LYS A N 1
ATOM 678 C CA . LYS A 1 87 ? 12.774 9.500 -7.634 1.00 96.00 87 LYS A CA 1
ATOM 679 C C . LYS A 1 87 ? 12.475 8.048 -7.260 1.00 96.00 87 LYS A C 1
ATOM 681 O O . LYS A 1 87 ? 13.341 7.191 -7.418 1.00 96.00 87 LYS A O 1
ATOM 686 N N . LEU A 1 88 ? 11.263 7.772 -6.778 1.00 95.94 88 LEU A N 1
ATOM 687 C CA . LEU A 1 88 ? 10.831 6.410 -6.466 1.00 95.94 88 LEU A CA 1
ATOM 688 C C . LEU A 1 88 ? 10.662 5.576 -7.739 1.00 95.94 88 LEU A C 1
ATOM 690 O O . LEU A 1 88 ? 11.166 4.459 -7.796 1.00 95.94 88 LEU A O 1
ATOM 694 N N . LEU A 1 89 ? 9.993 6.119 -8.758 1.00 96.50 89 LEU A N 1
ATOM 695 C CA . LEU A 1 89 ? 9.719 5.407 -10.008 1.00 96.50 89 LEU A CA 1
ATOM 696 C C . LEU A 1 89 ? 11.010 4.953 -10.699 1.00 96.50 89 LEU A C 1
ATOM 698 O O . LEU A 1 89 ? 11.153 3.773 -11.015 1.00 96.50 89 LEU A O 1
ATOM 702 N N . ASN A 1 90 ? 11.971 5.865 -10.863 1.00 96.56 90 ASN A N 1
ATOM 703 C CA . ASN A 1 90 ? 13.262 5.562 -11.478 1.00 96.56 90 ASN A CA 1
ATOM 704 C C . ASN A 1 90 ? 14.037 4.532 -10.656 1.00 96.56 90 ASN A C 1
ATOM 706 O O . ASN A 1 90 ? 14.619 3.610 -11.221 1.00 96.56 90 ASN A O 1
ATOM 710 N N . TRP A 1 91 ? 14.005 4.654 -9.325 1.00 96.69 91 TRP A N 1
ATOM 711 C CA . TRP A 1 91 ? 14.653 3.689 -8.444 1.00 96.69 91 TRP A CA 1
ATOM 712 C C . TRP A 1 91 ? 14.035 2.293 -8.574 1.00 96.69 91 TRP A C 1
ATOM 714 O O . TRP A 1 91 ? 14.771 1.321 -8.708 1.00 96.69 91 TRP A O 1
ATOM 724 N N . ILE A 1 92 ? 12.704 2.168 -8.602 1.00 96.44 92 ILE A N 1
ATOM 725 C CA . ILE A 1 92 ? 12.043 0.867 -8.774 1.00 96.44 92 ILE A CA 1
ATOM 726 C C . ILE A 1 92 ? 12.386 0.268 -10.136 1.00 96.44 92 ILE A C 1
ATOM 728 O O . ILE A 1 92 ? 12.755 -0.900 -10.193 1.00 96.44 92 ILE A O 1
ATOM 732 N N . ILE A 1 93 ? 12.285 1.043 -11.221 1.00 97.19 93 ILE A N 1
ATOM 733 C CA . ILE A 1 93 ? 12.606 0.565 -12.574 1.00 97.19 93 ILE A CA 1
ATOM 734 C C . ILE A 1 93 ? 14.040 0.037 -12.622 1.00 97.19 93 ILE A C 1
ATOM 736 O O . ILE A 1 93 ? 14.276 -1.062 -13.123 1.00 97.19 93 ILE A O 1
ATOM 740 N N . ASP A 1 94 ? 14.989 0.781 -12.061 1.00 97.44 94 ASP A N 1
ATOM 741 C CA . ASP A 1 94 ? 16.376 0.352 -11.950 1.00 97.44 94 ASP A CA 1
ATOM 742 C C . ASP A 1 94 ? 16.487 -0.968 -11.160 1.00 97.44 94 ASP A C 1
ATOM 744 O O . ASP A 1 94 ? 16.953 -1.975 -11.699 1.00 97.44 94 ASP A O 1
ATOM 748 N N . ARG A 1 95 ? 15.940 -1.040 -9.938 1.00 96.50 95 ARG A N 1
ATOM 749 C CA . ARG A 1 95 ? 15.972 -2.266 -9.118 1.00 96.50 95 ARG A CA 1
ATOM 750 C C . ARG A 1 95 ? 15.306 -3.465 -9.800 1.00 96.50 95 ARG A C 1
ATOM 752 O O . ARG A 1 95 ? 15.845 -4.565 -9.734 1.00 96.50 95 ARG A O 1
ATOM 759 N N . MET A 1 96 ? 14.184 -3.280 -10.492 1.00 96.56 96 MET A N 1
ATOM 760 C CA . MET A 1 96 ? 13.498 -4.359 -11.216 1.00 96.56 96 MET A CA 1
ATOM 761 C C . MET A 1 96 ? 14.337 -4.943 -12.356 1.00 96.56 96 MET A C 1
ATOM 763 O O . MET A 1 96 ? 14.129 -6.098 -12.721 1.00 96.56 96 MET A O 1
ATOM 767 N N . ASN A 1 97 ? 15.265 -4.167 -12.922 1.00 96.81 97 ASN A N 1
ATOM 768 C CA . ASN A 1 97 ? 16.118 -4.613 -14.019 1.00 96.81 97 ASN A CA 1
ATOM 769 C C . ASN A 1 97 ? 17.473 -5.158 -13.553 1.00 96.81 97 ASN A C 1
ATOM 771 O O . ASN A 1 97 ? 17.983 -6.072 -14.196 1.00 96.81 97 ASN A O 1
ATOM 775 N N . ILE A 1 98 ? 18.068 -4.602 -12.488 1.00 96.75 98 ILE A N 1
ATOM 776 C CA . ILE A 1 98 ? 19.475 -4.883 -12.147 1.00 96.75 98 ILE A CA 1
ATOM 777 C C . ILE A 1 98 ? 19.726 -5.351 -10.708 1.00 96.75 98 ILE A C 1
ATOM 779 O O . ILE A 1 98 ? 20.876 -5.623 -10.365 1.00 96.75 98 ILE A O 1
ATOM 783 N N . GLN A 1 99 ? 18.712 -5.432 -9.837 1.00 97.06 99 GLN A N 1
ATOM 784 C CA . GLN A 1 99 ? 18.930 -5.865 -8.453 1.00 97.06 99 GLN A CA 1
ATOM 785 C C . GLN A 1 99 ? 19.371 -7.339 -8.400 1.00 97.06 99 GLN A C 1
ATOM 787 O O . GLN A 1 99 ? 18.597 -8.207 -8.813 1.00 97.06 99 GLN A O 1
ATOM 792 N N . PRO A 1 100 ? 20.560 -7.647 -7.846 1.00 96.50 100 PRO A N 1
ATOM 793 C CA . PRO A 1 100 ? 20.995 -9.024 -7.679 1.00 96.50 100 PRO A CA 1
ATOM 794 C C . PRO A 1 100 ? 20.256 -9.699 -6.521 1.00 96.50 100 PRO A C 1
ATOM 796 O O . PRO A 1 100 ? 19.725 -9.042 -5.619 1.00 96.50 100 PRO A O 1
ATOM 799 N N . ASP A 1 101 ? 20.292 -11.029 -6.496 1.00 97.38 101 ASP A N 1
ATOM 800 C CA . ASP A 1 101 ? 19.987 -11.762 -5.273 1.00 97.38 101 ASP A CA 1
ATOM 801 C C . ASP A 1 101 ? 21.135 -11.546 -4.272 1.00 97.38 101 ASP A C 1
ATOM 803 O O . ASP A 1 101 ? 22.246 -12.044 -4.452 1.00 97.38 101 ASP A O 1
ATOM 807 N N . GLN A 1 102 ? 20.896 -10.725 -3.246 1.00 96.56 102 GLN A N 1
ATOM 808 C CA . GLN A 1 102 ? 21.925 -10.377 -2.270 1.00 96.56 102 GLN A CA 1
ATOM 809 C C . GLN A 1 102 ? 21.325 -10.049 -0.906 1.00 96.56 102 GLN A C 1
ATOM 811 O O . GLN A 1 102 ? 20.439 -9.200 -0.771 1.00 96.56 102 GLN A O 1
ATOM 816 N N . GLY A 1 103 ? 21.855 -10.700 0.133 1.00 95.38 103 GLY A N 1
ATOM 817 C CA . GLY A 1 103 ? 21.385 -10.524 1.504 1.00 95.38 103 GLY A CA 1
ATOM 818 C C . GLY A 1 103 ? 19.866 -10.732 1.581 1.00 95.38 103 GLY A C 1
ATOM 819 O O . GLY A 1 103 ? 19.381 -11.764 1.111 1.00 95.38 103 GLY A O 1
ATOM 820 N N . PRO A 1 104 ? 19.097 -9.761 2.104 1.00 94.75 104 PRO A N 1
ATOM 821 C CA . PRO A 1 104 ? 17.656 -9.909 2.272 1.00 94.75 104 PRO A CA 1
ATOM 822 C C . PRO A 1 104 ? 16.858 -9.672 0.974 1.00 94.75 104 PRO A C 1
ATOM 824 O O . PRO A 1 104 ? 15.646 -9.902 0.956 1.00 94.75 104 PRO A O 1
ATOM 827 N N . MET A 1 105 ? 17.516 -9.218 -0.098 1.00 96.31 105 MET A N 1
ATOM 828 C CA . MET A 1 105 ? 16.912 -8.895 -1.391 1.00 96.31 105 MET A CA 1
ATOM 829 C C . MET A 1 105 ? 16.857 -10.126 -2.300 1.00 96.31 105 MET A C 1
ATOM 831 O O . MET A 1 105 ? 17.766 -10.957 -2.293 1.00 96.31 105 MET A O 1
ATOM 835 N N . ASN A 1 106 ? 15.795 -10.224 -3.096 1.00 96.75 106 ASN A N 1
ATOM 836 C CA . ASN A 1 106 ? 15.663 -11.210 -4.168 1.00 96.75 106 ASN A CA 1
ATOM 837 C C . ASN A 1 106 ? 16.052 -10.591 -5.518 1.00 96.75 106 ASN A C 1
ATOM 839 O O . ASN A 1 106 ? 15.892 -9.379 -5.704 1.00 96.75 106 ASN A O 1
ATOM 843 N N . ASN A 1 107 ? 16.476 -11.425 -6.470 1.00 97.50 107 ASN A N 1
ATOM 844 C CA . ASN A 1 107 ? 16.603 -11.016 -7.869 1.00 97.50 107 ASN A CA 1
ATOM 845 C C . ASN A 1 107 ? 15.209 -10.786 -8.475 1.00 97.50 107 ASN A C 1
ATOM 847 O O . ASN A 1 107 ? 14.442 -11.724 -8.689 1.00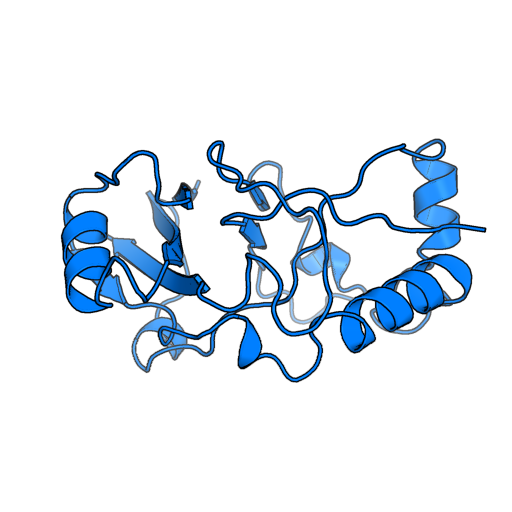 97.50 107 ASN A O 1
ATOM 851 N N . ILE A 1 108 ? 14.861 -9.525 -8.734 1.00 96.50 108 ILE A N 1
ATOM 852 C CA . ILE A 1 108 ? 13.516 -9.168 -9.203 1.00 96.50 108 ILE A CA 1
ATOM 853 C C . ILE A 1 108 ? 13.306 -9.586 -10.665 1.00 96.50 108 ILE A C 1
ATOM 855 O O . ILE A 1 108 ? 12.223 -10.059 -11.010 1.00 96.50 108 ILE A O 1
ATOM 859 N N . ALA A 1 109 ? 14.327 -9.459 -11.516 1.00 96.38 109 ALA A N 1
ATOM 860 C CA . ALA A 1 109 ? 14.228 -9.813 -12.930 1.00 96.38 109 ALA A CA 1
ATOM 861 C C . ALA A 1 109 ? 13.941 -11.313 -13.119 1.00 96.38 109 ALA A C 1
ATOM 863 O O . ALA A 1 109 ? 13.090 -11.684 -13.930 1.00 96.38 109 ALA A O 1
ATOM 864 N N . GLU A 1 110 ? 14.587 -12.167 -12.320 1.00 96.50 110 GLU A N 1
ATOM 865 C CA . GLU A 1 110 ? 14.314 -13.608 -12.294 1.00 96.50 110 GLU A CA 1
ATOM 866 C C . GLU A 1 110 ? 12.894 -13.915 -11.808 1.00 96.50 110 GLU A C 1
ATOM 868 O O . GLU A 1 110 ? 12.192 -14.702 -12.439 1.00 96.50 110 GLU A O 1
ATOM 873 N N . LEU A 1 111 ? 12.426 -13.258 -10.739 1.00 95.81 111 LEU A N 1
ATOM 874 C CA . LEU A 1 111 ? 11.058 -13.444 -10.240 1.00 95.81 111 LEU A CA 1
ATOM 875 C C . LEU A 1 111 ? 9.997 -13.050 -11.280 1.00 95.81 111 LEU A C 1
ATOM 877 O O . LEU A 1 111 ? 8.988 -13.737 -11.418 1.00 95.81 111 LEU A O 1
ATOM 881 N N . ILE A 1 112 ? 10.226 -11.977 -12.042 1.00 95.69 112 ILE A N 1
ATOM 882 C CA . ILE A 1 112 ? 9.336 -11.555 -13.135 1.00 95.69 112 ILE A CA 1
ATOM 883 C C . ILE A 1 112 ? 9.321 -12.590 -14.263 1.00 95.69 112 ILE A C 1
ATOM 885 O O . ILE A 1 112 ? 8.252 -12.892 -14.795 1.00 95.69 112 ILE A O 1
ATOM 889 N N . ALA A 1 113 ? 10.484 -13.140 -14.624 1.00 96.06 113 ALA A N 1
ATOM 890 C CA . ALA A 1 113 ? 10.582 -14.185 -15.640 1.00 96.06 113 ALA A CA 1
ATOM 891 C C . ALA A 1 113 ? 9.854 -15.467 -15.199 1.00 96.06 113 ALA A C 1
ATOM 893 O O . ALA A 1 113 ? 9.071 -16.021 -15.968 1.00 96.06 113 ALA A O 1
ATOM 894 N N . LEU A 1 114 ? 10.032 -15.887 -13.940 1.00 96.94 114 LEU A N 1
ATOM 895 C CA . LEU A 1 114 ? 9.324 -17.025 -13.341 1.00 96.94 114 LEU A CA 1
ATOM 896 C C . LEU A 1 114 ? 7.804 -16.816 -13.299 1.00 96.94 114 LEU A C 1
ATOM 898 O O . LEU A 1 114 ? 7.045 -17.763 -13.482 1.00 96.94 114 LEU A O 1
ATOM 902 N N . ALA A 1 115 ? 7.354 -15.575 -13.104 1.00 96.19 115 ALA A N 1
ATOM 903 C CA . ALA A 1 115 ? 5.945 -15.192 -13.158 1.00 96.19 115 ALA A CA 1
ATOM 904 C C . ALA A 1 115 ? 5.406 -15.004 -14.593 1.00 96.19 115 ALA A C 1
ATOM 906 O O . ALA A 1 115 ? 4.295 -14.504 -14.766 1.00 96.19 115 ALA A O 1
ATOM 907 N N . ASN A 1 116 ? 6.175 -15.383 -15.620 1.00 96.69 116 ASN A N 1
ATOM 908 C CA . ASN A 1 116 ? 5.824 -15.240 -17.033 1.00 96.69 116 ASN A CA 1
ATOM 909 C C . ASN A 1 116 ? 5.484 -13.792 -17.447 1.00 96.69 116 ASN A C 1
ATOM 911 O O . ASN A 1 116 ? 4.520 -13.543 -18.171 1.00 96.69 116 ASN A O 1
ATOM 915 N N . TYR A 1 117 ? 6.290 -12.827 -16.995 1.00 95.38 117 TYR A N 1
ATOM 916 C CA . TYR A 1 117 ? 6.237 -11.423 -17.424 1.00 95.38 117 TYR A CA 1
ATOM 917 C C . TYR A 1 117 ? 4.844 -10.771 -17.296 1.00 95.38 117 TYR A C 1
ATOM 919 O O . TYR A 1 117 ? 4.258 -10.352 -18.308 1.00 95.38 117 TYR A O 1
ATOM 927 N N . PRO A 1 118 ? 4.312 -10.638 -16.065 1.00 96.44 118 PRO A N 1
ATOM 928 C CA . PRO A 1 118 ? 3.024 -9.994 -15.838 1.00 96.44 118 PRO A CA 1
ATOM 929 C C . PRO A 1 118 ? 3.005 -8.567 -16.396 1.00 96.44 118 PRO A C 1
ATOM 931 O O . PRO A 1 118 ? 4.003 -7.845 -16.373 1.00 96.44 118 PRO A O 1
ATOM 934 N N . LYS A 1 119 ? 1.840 -8.150 -16.901 1.00 96.25 119 LYS A N 1
ATOM 935 C CA . LYS A 1 119 ? 1.646 -6.813 -17.491 1.00 96.25 119 LYS A CA 1
ATOM 936 C C . LYS A 1 119 ? 1.324 -5.732 -16.465 1.00 96.25 119 LYS A C 1
ATOM 938 O O . LYS A 1 119 ? 1.322 -4.556 -16.809 1.00 96.25 119 LYS A O 1
ATOM 943 N N . GLN A 1 120 ? 1.038 -6.127 -15.230 1.00 95.81 120 GLN A N 1
ATOM 944 C CA . GLN A 1 120 ? 0.660 -5.237 -14.141 1.00 95.81 120 GLN A CA 1
ATOM 945 C C . GLN A 1 120 ? 1.368 -5.662 -12.859 1.00 95.81 120 GLN A C 1
ATOM 947 O O . GLN A 1 120 ? 1.647 -6.843 -12.651 1.00 95.81 120 GLN A O 1
ATOM 952 N N . ALA A 1 121 ? 1.643 -4.684 -12.003 1.00 95.44 121 ALA A N 1
ATOM 953 C CA . ALA A 1 121 ? 2.218 -4.888 -10.686 1.00 95.44 121 ALA A CA 1
ATOM 954 C C . ALA A 1 121 ? 1.561 -3.933 -9.690 1.00 95.44 121 ALA A C 1
ATOM 956 O O . ALA A 1 121 ? 1.205 -2.808 -10.039 1.00 95.44 121 ALA A O 1
ATOM 957 N N . ILE A 1 122 ? 1.443 -4.384 -8.445 1.00 96.00 122 ILE A N 1
ATOM 958 C CA . ILE A 1 122 ? 1.089 -3.538 -7.308 1.00 96.00 122 ILE A CA 1
ATOM 959 C C . ILE A 1 122 ? 2.387 -3.239 -6.566 1.00 96.00 122 ILE A C 1
ATOM 961 O O . ILE A 1 122 ? 3.114 -4.160 -6.192 1.00 96.00 122 ILE A O 1
ATOM 965 N N . ILE A 1 123 ? 2.678 -1.957 -6.364 1.00 95.25 123 ILE A N 1
ATOM 966 C CA . ILE A 1 123 ? 3.872 -1.497 -5.658 1.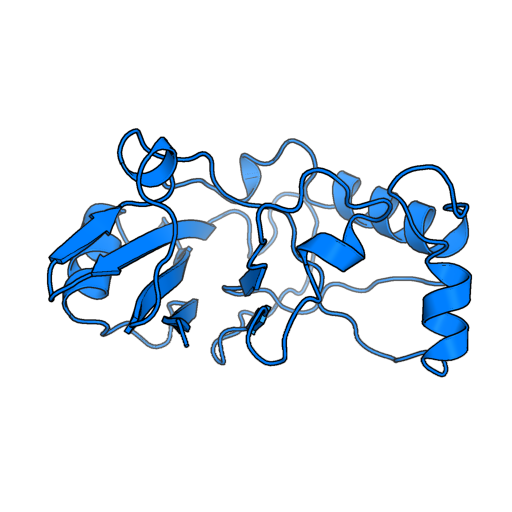00 95.25 123 ILE A CA 1
ATOM 967 C C . ILE A 1 123 ? 3.435 -0.810 -4.365 1.00 95.25 123 ILE A C 1
ATOM 969 O O . ILE A 1 123 ? 2.784 0.231 -4.394 1.00 95.25 123 ILE A O 1
ATOM 973 N N . SER A 1 124 ? 3.832 -1.365 -3.222 1.00 93.38 124 SER A N 1
ATOM 974 C CA . SER A 1 124 ? 3.686 -0.696 -1.928 1.00 93.38 124 SER A CA 1
ATOM 975 C C . SER A 1 124 ? 4.811 0.321 -1.725 1.00 93.38 124 SER A C 1
ATOM 977 O O . SER A 1 124 ? 5.984 -0.047 -1.797 1.00 93.38 124 SER A O 1
ATOM 979 N N . VAL A 1 125 ? 4.473 1.574 -1.421 1.00 89.56 125 VAL A N 1
ATOM 980 C CA . VAL A 1 125 ? 5.455 2.674 -1.288 1.00 89.56 125 VAL A CA 1
ATOM 981 C C . VAL A 1 125 ? 6.043 2.829 0.121 1.00 89.56 125 VAL A C 1
ATOM 983 O O . VAL A 1 125 ? 6.925 3.654 0.344 1.00 89.56 125 VAL A O 1
ATOM 986 N N . GLY A 1 126 ? 5.588 2.010 1.069 1.00 87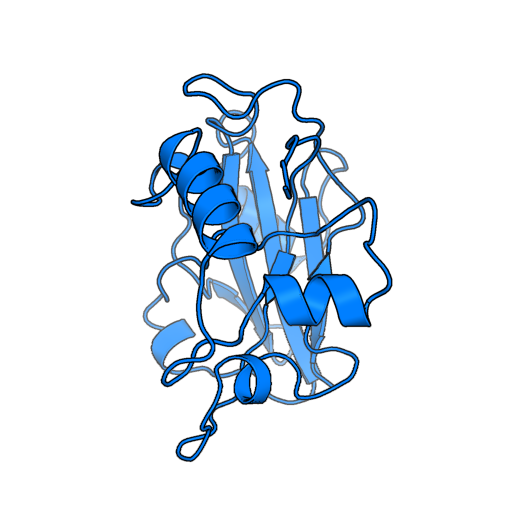.88 126 GLY A N 1
ATOM 987 C CA . GLY A 1 126 ? 6.044 1.998 2.455 1.00 87.88 126 GLY A CA 1
ATOM 988 C C . GLY A 1 126 ? 4.875 2.044 3.434 1.00 87.88 126 GLY A C 1
ATOM 989 O O . GLY A 1 126 ? 3.744 1.728 3.071 1.00 87.88 126 GLY A O 1
ATOM 990 N N . ALA A 1 127 ? 5.171 2.395 4.683 1.00 90.19 127 ALA A N 1
ATOM 991 C CA . ALA A 1 127 ? 4.192 2.505 5.756 1.00 90.19 127 ALA A CA 1
ATOM 992 C C . ALA A 1 127 ? 4.428 3.784 6.563 1.00 90.19 127 ALA A C 1
ATOM 994 O O . ALA A 1 127 ? 5.548 4.298 6.628 1.00 90.19 127 ALA A O 1
ATOM 995 N N . THR A 1 128 ? 3.374 4.259 7.219 1.00 92.19 128 THR A N 1
ATOM 996 C CA . THR A 1 128 ? 3.444 5.363 8.177 1.00 92.19 128 THR A CA 1
ATOM 997 C C . THR A 1 128 ? 4.278 4.976 9.398 1.00 92.19 128 THR A C 1
ATOM 999 O O . THR A 1 128 ? 4.347 3.804 9.776 1.00 92.19 128 THR A O 1
ATOM 1002 N N . ARG A 1 129 ? 4.859 5.967 10.079 1.00 94.44 129 ARG A N 1
ATOM 1003 C CA . ARG A 1 129 ? 5.487 5.747 11.391 1.00 94.44 129 ARG A CA 1
ATOM 1004 C C . ARG A 1 129 ? 4.446 5.271 12.402 1.00 94.44 129 ARG A C 1
ATOM 1006 O O . ARG A 1 129 ? 3.300 5.701 12.333 1.00 94.44 129 ARG A O 1
ATOM 1013 N N . TYR A 1 130 ? 4.841 4.435 13.356 1.00 96.06 130 TYR A N 1
ATOM 1014 C CA . TYR A 1 130 ? 3.941 4.034 14.436 1.00 96.06 130 TYR A CA 1
ATOM 1015 C C . TYR A 1 130 ? 3.603 5.204 15.360 1.00 96.06 130 TYR A C 1
ATOM 1017 O O . TYR A 1 130 ? 4.433 6.081 15.609 1.00 96.06 130 TYR A O 1
ATOM 1025 N N . THR A 1 131 ? 2.388 5.181 15.901 1.00 97.44 131 THR A N 1
ATOM 1026 C CA . THR A 1 131 ? 2.070 5.888 17.145 1.00 97.44 131 THR A CA 1
ATOM 1027 C C . THR A 1 131 ? 2.662 5.129 18.339 1.00 97.44 131 THR A C 1
ATOM 1029 O O . THR A 1 131 ? 3.044 3.964 18.219 1.00 97.44 131 THR A O 1
ATOM 1032 N N . LYS A 1 132 ? 2.663 5.736 19.533 1.00 97.06 132 LYS A N 1
ATOM 1033 C CA . LYS A 1 132 ? 3.062 5.042 20.775 1.00 97.06 132 LYS A CA 1
ATOM 1034 C C . LYS A 1 132 ? 2.255 3.754 21.018 1.00 97.06 132 LYS A C 1
ATOM 1036 O O . LYS A 1 132 ? 2.785 2.768 21.528 1.00 97.06 132 LYS A O 1
ATOM 1041 N N . PHE A 1 133 ? 0.977 3.753 20.630 1.00 97.00 133 PHE A N 1
ATOM 1042 C CA . PHE A 1 133 ? 0.137 2.558 20.655 1.00 97.00 133 PHE A CA 1
ATOM 1043 C C . PHE A 1 133 ? 0.670 1.495 19.682 1.00 97.00 133 PHE A C 1
ATOM 1045 O O . PHE A 1 133 ? 0.955 0.368 20.094 1.00 97.00 133 PHE A O 1
ATOM 1052 N N . GLY A 1 134 ? 0.892 1.866 18.415 1.00 95.88 134 GLY A N 1
ATOM 1053 C CA . GLY A 1 134 ? 1.353 0.946 17.372 1.00 95.88 134 GLY A CA 1
ATOM 1054 C C . GLY A 1 134 ? 2.726 0.319 17.631 1.00 95.88 134 GLY A C 1
ATOM 1055 O O . GLY A 1 134 ? 2.963 -0.827 17.252 1.00 95.88 134 GLY A O 1
ATOM 1056 N N . GLU A 1 135 ? 3.607 1.009 18.360 1.00 95.62 135 GLU A N 1
ATOM 1057 C CA . GLU A 1 135 ? 4.917 0.477 18.762 1.00 95.62 135 GLU A CA 1
ATOM 1058 C C . GLU A 1 135 ? 4.814 -0.765 19.662 1.00 95.62 135 GLU A C 1
ATOM 1060 O O . GLU A 1 135 ? 5.728 -1.595 19.673 1.00 95.62 135 GLU A O 1
ATOM 1065 N N . THR A 1 136 ? 3.711 -0.913 20.400 1.00 95.69 136 THR A N 1
ATOM 1066 C CA . THR A 1 136 ? 3.551 -1.919 21.463 1.00 95.69 136 THR A CA 1
ATOM 1067 C C . THR A 1 136 ? 2.397 -2.898 21.239 1.00 95.69 136 THR A C 1
ATOM 1069 O O . THR A 1 136 ? 2.380 -3.960 21.860 1.00 95.69 136 THR A O 1
ATOM 1072 N N . HIS A 1 137 ? 1.474 -2.607 20.318 1.00 95.12 137 HIS A N 1
ATOM 1073 C CA . HIS A 1 137 ? 0.267 -3.405 20.088 1.00 95.12 137 HIS A CA 1
ATOM 1074 C C . HIS A 1 137 ? 0.321 -4.115 18.733 1.00 95.12 137 HIS A C 1
ATOM 1076 O O . HIS A 1 137 ? -0.224 -3.654 17.738 1.00 95.12 137 HIS A O 1
ATOM 1082 N N . TYR A 1 138 ? 0.999 -5.259 18.661 1.00 94.44 138 TYR A N 1
ATOM 1083 C CA . TYR A 1 138 ? 1.010 -6.049 17.424 1.00 94.44 138 TYR A CA 1
ATOM 1084 C C . TYR A 1 138 ? -0.344 -6.715 17.168 1.00 94.44 138 TYR A C 1
ATOM 1086 O O . TYR A 1 138 ? -1.080 -7.031 18.110 1.00 94.44 138 TYR A O 1
ATOM 1094 N N . LEU A 1 139 ? -0.626 -6.944 15.882 1.00 94.81 139 LEU A N 1
ATOM 1095 C CA . LEU A 1 139 ? -1.825 -7.637 15.424 1.00 94.81 139 LEU A CA 1
ATOM 1096 C C . LEU A 1 139 ? -1.921 -9.030 16.049 1.00 94.81 139 LEU A C 1
ATOM 1098 O O . LEU A 1 139 ? -0.944 -9.782 16.098 1.00 94.81 139 LEU A O 1
ATOM 1102 N N . GLN A 1 140 ? -3.121 -9.359 16.499 1.00 95.31 140 GLN A N 1
ATOM 1103 C CA . GLN A 1 140 ? -3.522 -10.659 17.011 1.00 95.31 140 GLN A CA 1
ATOM 1104 C C . GLN A 1 140 ? -4.672 -11.198 16.170 1.00 95.31 140 GLN A C 1
ATOM 1106 O O . GLN A 1 140 ? -5.345 -10.452 15.457 1.00 95.31 140 GLN A O 1
ATOM 1111 N N . LYS A 1 141 ? -4.894 -12.509 16.258 1.00 94.94 141 LYS A N 1
ATOM 1112 C CA . LYS A 1 141 ? -6.076 -13.133 15.672 1.00 94.94 141 LYS A CA 1
ATOM 1113 C C . LYS A 1 141 ? -7.335 -12.400 16.149 1.00 94.94 141 LYS A C 1
ATOM 1115 O O . LYS A 1 141 ? -7.422 -12.035 17.316 1.00 94.94 141 LYS A O 1
ATOM 1120 N N . ASP A 1 142 ? -8.277 -12.218 15.230 1.00 96.25 142 ASP A N 1
ATOM 1121 C CA . ASP A 1 142 ? -9.547 -11.512 15.404 1.00 96.25 142 ASP A CA 1
ATOM 1122 C C . ASP A 1 142 ? -9.474 -9.979 15.492 1.00 96.25 142 ASP A C 1
ATOM 1124 O O . ASP A 1 142 ? -10.527 -9.338 15.457 1.00 96.25 142 ASP A O 1
ATOM 1128 N N . ASP A 1 143 ? -8.279 -9.381 15.475 1.00 97.69 143 ASP A N 1
ATOM 1129 C CA . ASP A 1 143 ? -8.136 -7.937 15.273 1.00 97.69 143 ASP A CA 1
ATOM 1130 C C . ASP A 1 143 ? -8.632 -7.512 13.880 1.00 97.69 143 ASP A C 1
ATOM 1132 O O . ASP A 1 143 ? -8.660 -8.299 12.928 1.00 97.69 143 ASP A O 1
ATOM 1136 N N . THR A 1 144 ? -8.950 -6.227 13.731 1.00 97.94 144 THR A N 1
ATOM 1137 C CA . THR A 1 144 ? -9.168 -5.596 12.423 1.00 97.94 144 THR A CA 1
ATOM 1138 C C . THR A 1 144 ? -8.046 -4.601 12.131 1.00 97.94 144 THR A C 1
ATOM 1140 O O . THR A 1 144 ? -7.760 -3.711 12.930 1.00 97.94 144 THR A O 1
ATOM 1143 N N . SER A 1 145 ? -7.418 -4.730 10.964 1.00 97.50 145 SER A N 1
ATOM 1144 C CA . SER A 1 145 ? -6.505 -3.733 10.402 1.00 97.50 145 SER A CA 1
ATOM 1145 C C . SER A 1 145 ? -7.263 -2.849 9.418 1.00 97.50 145 SER A C 1
ATOM 1147 O O . SER A 1 145 ? -8.005 -3.355 8.572 1.00 97.50 145 SER A O 1
ATOM 1149 N N . ILE A 1 146 ? -7.082 -1.536 9.534 1.00 98.31 146 ILE A N 1
ATOM 1150 C CA . ILE A 1 146 ? -7.713 -0.546 8.664 1.00 98.31 146 ILE A CA 1
ATOM 1151 C C . ILE A 1 146 ? -6.615 0.352 8.095 1.00 98.31 146 ILE A C 1
ATOM 1153 O O . ILE A 1 146 ? -5.883 0.990 8.849 1.00 98.31 146 ILE A O 1
ATOM 1157 N N . VAL A 1 147 ? -6.503 0.415 6.771 1.00 98.31 147 VAL A N 1
ATOM 1158 C CA . VAL A 1 147 ? -5.619 1.352 6.062 1.00 98.31 147 VAL A CA 1
ATOM 1159 C C . VAL A 1 147 ? -6.486 2.252 5.199 1.00 98.31 147 VAL A C 1
ATOM 1161 O O . VAL A 1 147 ? -7.354 1.762 4.478 1.00 98.31 147 VAL A O 1
ATOM 1164 N N . VAL A 1 148 ? -6.261 3.559 5.273 1.00 98.62 148 VAL A N 1
ATOM 1165 C CA . VAL A 1 148 ? -7.073 4.566 4.590 1.00 98.62 148 VAL A CA 1
ATOM 1166 C C . VAL A 1 148 ? -6.174 5.511 3.810 1.00 98.62 148 VAL A C 1
ATOM 1168 O O . VAL A 1 148 ? -5.188 6.013 4.342 1.00 98.62 148 VAL A O 1
ATOM 1171 N N . VAL A 1 149 ? -6.537 5.766 2.557 1.00 98.56 149 VAL A N 1
ATOM 1172 C CA . VAL A 1 149 ? -5.961 6.804 1.704 1.00 98.56 149 VAL A CA 1
ATOM 1173 C C . VAL A 1 149 ? -7.067 7.795 1.356 1.00 98.56 149 VAL A C 1
ATOM 1175 O O . VAL A 1 149 ? -8.086 7.410 0.778 1.00 98.56 149 VAL A O 1
ATOM 1178 N N . TYR A 1 150 ? -6.879 9.060 1.728 1.00 98.75 150 TYR A N 1
ATOM 1179 C CA . TYR A 1 150 ? -7.906 10.099 1.619 1.00 98.75 150 TYR A CA 1
ATOM 1180 C C . TYR A 1 150 ? -7.317 11.444 1.184 1.00 98.75 150 TYR A C 1
ATOM 1182 O O . TYR A 1 150 ? -6.141 11.716 1.424 1.00 98.75 150 TYR A O 1
ATOM 1190 N N . ASN A 1 151 ? -8.135 12.284 0.546 1.00 98.44 151 ASN A N 1
ATOM 1191 C CA . ASN A 1 151 ? -7.744 13.632 0.138 1.00 98.44 151 ASN A CA 1
ATOM 1192 C C . ASN A 1 151 ? -7.798 14.593 1.339 1.00 98.44 151 ASN A C 1
ATOM 1194 O O . ASN A 1 151 ? -8.873 14.844 1.889 1.00 98.44 151 ASN A O 1
ATOM 1198 N N . ALA A 1 152 ? -6.655 15.158 1.725 1.00 98.25 152 ALA A N 1
ATOM 1199 C CA . ALA A 1 152 ? -6.535 16.054 2.874 1.00 98.25 152 ALA A CA 1
ATOM 1200 C C . ALA A 1 152 ? -7.164 17.441 2.653 1.00 98.25 152 ALA A C 1
ATOM 1202 O O . ALA A 1 152 ? -7.384 18.175 3.613 1.00 98.25 152 ALA A O 1
ATOM 1203 N N . ASN A 1 153 ? -7.512 17.791 1.410 1.00 98.00 153 ASN A N 1
ATOM 1204 C CA . ASN A 1 153 ? -8.317 18.980 1.118 1.00 98.00 153 ASN A CA 1
ATOM 1205 C C . ASN A 1 153 ? -9.812 18.760 1.409 1.00 98.00 153 ASN A C 1
ATOM 1207 O O . ASN A 1 153 ? -10.558 19.727 1.542 1.00 98.00 153 ASN A O 1
ATOM 1211 N N . SER A 1 154 ? -10.255 17.500 1.480 1.00 98.44 154 SER A N 1
ATOM 1212 C CA . SER A 1 154 ? -11.663 17.125 1.661 1.00 98.44 154 SER A CA 1
ATOM 1213 C C . SER A 1 154 ? -11.977 16.670 3.085 1.00 98.44 154 SER A C 1
ATOM 1215 O O . SER A 1 154 ? -13.087 16.899 3.564 1.00 98.44 154 SER A O 1
ATOM 1217 N N . TYR A 1 155 ? -11.013 16.046 3.766 1.00 98.69 155 TYR A N 1
ATOM 1218 C CA . TYR A 1 155 ? -11.204 15.466 5.093 1.00 98.69 155 TYR A CA 1
ATOM 1219 C C . TYR A 1 155 ? -10.064 15.826 6.042 1.00 98.69 155 TYR A C 1
ATOM 1221 O O . TYR A 1 155 ? -8.898 15.898 5.658 1.00 98.69 155 TYR A O 1
ATOM 1229 N N . THR A 1 156 ? -10.406 15.989 7.315 1.00 98.56 156 THR A N 1
ATOM 1230 C CA . THR A 1 156 ? -9.441 16.107 8.413 1.00 98.56 156 THR A CA 1
ATOM 1231 C C . THR A 1 156 ? -9.080 14.725 8.976 1.00 98.56 156 THR A C 1
ATOM 1233 O O . THR A 1 156 ? -9.907 13.810 8.908 1.00 98.56 156 THR A O 1
ATOM 123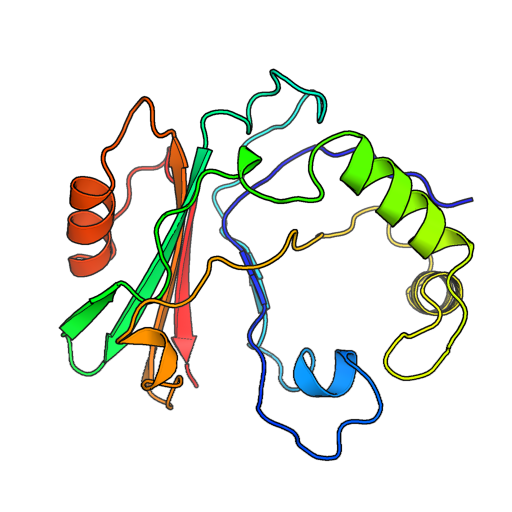6 N N . PRO A 1 157 ? -7.905 14.560 9.618 1.00 98.31 157 PRO A N 1
ATOM 1237 C CA . PRO A 1 157 ? -7.543 13.300 10.275 1.00 98.31 157 PRO A CA 1
ATOM 1238 C C . PRO A 1 157 ? -8.595 12.809 11.284 1.00 98.31 157 PRO A C 1
ATOM 1240 O O . PRO A 1 157 ? -8.890 11.618 11.332 1.00 98.31 157 PRO A O 1
ATOM 1243 N N . GLN A 1 158 ? -9.221 13.724 12.037 1.00 98.31 158 GLN A N 1
ATOM 1244 C CA . GLN A 1 158 ? -10.259 13.373 13.012 1.00 98.31 158 GLN A CA 1
ATOM 1245 C C . GLN A 1 158 ? -11.504 12.776 12.344 1.00 98.31 158 GLN A C 1
ATOM 1247 O O . GLN A 1 158 ? -12.051 11.793 12.833 1.00 98.31 158 GLN A O 1
ATOM 1252 N N . GLN A 1 159 ? -11.933 13.322 11.200 1.00 98.62 159 GLN A N 1
ATOM 1253 C CA . GLN A 1 159 ? -13.067 12.765 10.456 1.00 98.62 159 GLN A CA 1
ATOM 1254 C C . GLN A 1 159 ? -12.769 11.347 9.963 1.00 98.62 159 GLN A C 1
ATOM 1256 O O . GLN A 1 159 ? -13.637 10.481 10.035 1.00 98.62 159 GLN A O 1
ATOM 1261 N N . ILE A 1 160 ? -11.541 11.094 9.502 1.00 98.75 160 ILE A N 1
ATOM 1262 C CA . ILE A 1 160 ? -11.113 9.760 9.062 1.00 98.75 160 ILE A CA 1
ATOM 1263 C C . ILE A 1 160 ? -11.052 8.780 10.240 1.00 98.75 160 ILE A C 1
ATOM 1265 O O . ILE A 1 160 ? -11.458 7.628 10.095 1.00 98.75 160 ILE A O 1
ATOM 1269 N N . GLU A 1 161 ? -10.611 9.229 11.416 1.00 98.44 161 GLU A N 1
ATOM 1270 C CA . GLU A 1 161 ? -10.657 8.428 12.644 1.00 98.44 161 GLU A CA 1
ATOM 1271 C C . GLU A 1 161 ? -12.097 8.070 13.043 1.00 98.44 161 GLU A C 1
ATOM 1273 O O . GLU A 1 161 ? -12.386 6.919 13.374 1.00 98.44 161 GLU A O 1
ATOM 1278 N N . ASP A 1 162 ? -13.028 9.021 12.969 1.00 98.50 162 ASP A N 1
ATOM 1279 C CA . ASP A 1 162 ? -14.433 8.780 13.308 1.00 98.50 162 ASP A CA 1
ATOM 1280 C C . ASP A 1 162 ? -15.118 7.836 12.301 1.00 98.50 162 ASP A C 1
ATOM 1282 O O . ASP A 1 162 ? -15.896 6.957 12.688 1.00 98.50 162 ASP A O 1
ATOM 1286 N N . MET A 1 163 ? -14.764 7.931 11.016 1.00 98.56 163 MET A N 1
ATOM 1287 C CA . MET A 1 163 ? -15.165 6.958 9.991 1.00 98.56 163 MET A CA 1
ATOM 1288 C C . MET A 1 163 ? -14.583 5.566 10.266 1.00 98.56 163 MET A C 1
ATOM 1290 O O . MET A 1 163 ? -15.284 4.565 10.110 1.00 98.56 163 MET A O 1
ATOM 1294 N N . ALA A 1 164 ? -13.337 5.478 10.742 1.00 98.50 164 ALA A N 1
ATOM 1295 C CA . ALA A 1 164 ? -12.708 4.206 11.089 1.00 98.50 164 ALA A CA 1
ATOM 1296 C C . ALA A 1 164 ? -13.423 3.497 12.248 1.00 98.50 164 ALA A C 1
ATOM 1298 O O . ALA A 1 164 ? -13.635 2.287 12.165 1.00 98.50 164 ALA A O 1
ATOM 1299 N N . LYS A 1 165 ? -13.887 4.239 13.267 1.00 98.25 165 LYS A N 1
ATOM 1300 C CA . LYS A 1 165 ? -14.680 3.693 14.392 1.00 98.25 165 LYS A CA 1
ATOM 1301 C C . LYS A 1 165 ? -15.981 3.030 13.932 1.00 98.25 165 LYS A C 1
ATOM 1303 O O . LYS A 1 165 ? -16.417 2.048 14.522 1.00 98.25 165 LYS A O 1
ATOM 1308 N N . THR A 1 166 ? -16.603 3.557 12.877 1.00 97.62 166 THR A N 1
ATOM 1309 C CA . THR A 1 166 ? -17.849 3.013 12.303 1.00 97.62 166 THR A CA 1
ATOM 1310 C C . THR A 1 166 ? -17.613 2.110 11.092 1.00 97.62 166 THR A C 1
ATOM 1312 O O . THR A 1 166 ? -18.571 1.567 10.538 1.00 97.62 166 THR A O 1
ATOM 1315 N N . LYS A 1 167 ? -16.352 1.945 10.661 1.00 97.69 167 LYS A N 1
ATOM 1316 C CA . LYS A 1 167 ? -15.934 1.189 9.467 1.00 97.69 167 LYS A CA 1
ATOM 1317 C C . LYS A 1 167 ? -16.683 1.593 8.193 1.00 97.69 167 LYS A C 1
ATOM 1319 O O . LYS A 1 167 ? -16.840 0.786 7.279 1.00 97.69 167 LYS A O 1
ATOM 1324 N N . THR A 1 168 ? -17.144 2.838 8.137 1.00 97.69 168 THR A N 1
ATOM 1325 C CA . THR A 1 168 ? -17.973 3.356 7.050 1.00 97.69 168 THR A CA 1
ATOM 1326 C C . THR A 1 168 ? -17.269 4.545 6.425 1.00 97.69 168 THR A C 1
ATOM 1328 O O . THR A 1 168 ? -17.073 5.570 7.072 1.00 97.69 168 THR A O 1
ATOM 1331 N N . PHE A 1 169 ? -16.890 4.396 5.158 1.00 98.38 169 PHE A N 1
ATOM 1332 C CA . PHE A 1 169 ? -16.156 5.403 4.401 1.00 98.38 169 PHE A CA 1
ATOM 1333 C C . PHE A 1 169 ? -16.944 5.797 3.147 1.00 98.38 169 PHE A C 1
ATOM 1335 O O . PHE A 1 169 ? -17.598 4.935 2.547 1.00 98.38 169 PHE A O 1
ATOM 1342 N N . PRO A 1 170 ? -16.902 7.074 2.738 1.00 98.00 170 PRO A N 1
ATOM 1343 C CA . PRO A 1 170 ? -17.488 7.508 1.478 1.00 98.00 170 PRO A CA 1
ATOM 1344 C C . PRO A 1 170 ? -16.699 6.947 0.282 1.00 98.00 170 PRO A C 1
ATOM 1346 O O . PRO A 1 170 ? -15.564 6.489 0.410 1.00 98.00 170 PRO A O 1
ATOM 1349 N N . SER A 1 171 ? -17.311 6.956 -0.904 1.00 96.81 171 SER A N 1
ATOM 1350 C CA . SER A 1 171 ? -16.748 6.326 -2.111 1.00 96.81 171 SER A CA 1
ATOM 1351 C C . SER A 1 171 ? -15.482 7.000 -2.648 1.00 96.81 171 SER A C 1
ATOM 1353 O O . SER A 1 171 ? -14.759 6.400 -3.437 1.00 96.81 171 SER A O 1
ATOM 1355 N N . ASP A 1 172 ? -15.225 8.244 -2.254 1.00 97.94 172 ASP A N 1
ATOM 1356 C CA . ASP A 1 172 ? -14.025 9.020 -2.576 1.00 97.94 172 ASP A CA 1
ATOM 1357 C C . ASP A 1 172 ? -12.887 8.810 -1.558 1.00 97.94 172 ASP A C 1
ATOM 1359 O O . ASP A 1 172 ? -11.861 9.486 -1.627 1.00 97.94 172 ASP A O 1
ATOM 1363 N N . VAL A 1 173 ? -13.036 7.852 -0.638 1.00 98.62 173 VAL A N 1
ATOM 1364 C CA . VAL A 1 173 ? -11.992 7.411 0.288 1.00 98.62 173 VAL A CA 1
ATOM 1365 C C . VAL A 1 173 ? -11.606 5.969 -0.030 1.00 98.62 173 VAL A C 1
ATOM 1367 O O . VAL A 1 173 ? -12.437 5.061 -0.084 1.00 98.62 173 VAL A O 1
ATOM 1370 N N . SER A 1 174 ? -10.309 5.735 -0.219 1.00 98.75 174 SER A N 1
ATOM 1371 C CA . SER A 1 174 ? -9.781 4.393 -0.428 1.00 98.75 174 SER A CA 1
ATOM 1372 C C . SER A 1 174 ? -9.501 3.758 0.924 1.00 98.75 174 SER A C 1
ATOM 1374 O O . SER A 1 174 ? -8.472 4.016 1.542 1.00 98.75 174 SER A O 1
ATOM 1376 N N . ALA A 1 175 ? -10.441 2.950 1.408 1.00 98.62 175 ALA A N 1
ATOM 1377 C CA . ALA A 1 175 ? -10.310 2.221 2.663 1.00 98.62 175 ALA A CA 1
ATOM 1378 C C . ALA A 1 175 ? -10.126 0.723 2.407 1.00 98.62 175 ALA A C 1
ATOM 1380 O O . ALA A 1 175 ? -10.794 0.122 1.561 1.00 98.62 175 ALA A O 1
ATOM 1381 N N . LEU A 1 176 ? -9.216 0.112 3.155 1.00 98.44 176 LEU A N 1
ATOM 1382 C CA . LEU A 1 176 ? -8.995 -1.324 3.201 1.00 98.44 176 LEU A CA 1
ATOM 1383 C C . LEU A 1 176 ? -9.185 -1.790 4.642 1.00 98.44 176 LEU A C 1
ATOM 1385 O O . LEU A 1 176 ? -8.404 -1.431 5.519 1.00 98.44 176 LEU A O 1
ATOM 1389 N N . ILE A 1 177 ? -10.218 -2.600 4.864 1.00 98.06 177 ILE A N 1
ATOM 1390 C CA . ILE A 1 177 ? -10.568 -3.165 6.168 1.00 98.06 177 ILE A CA 1
ATOM 1391 C C . ILE A 1 177 ? -10.344 -4.671 6.088 1.00 98.06 177 ILE A C 1
ATOM 1393 O O . ILE A 1 177 ? -10.972 -5.350 5.277 1.00 98.06 177 ILE A O 1
ATOM 1397 N N . GLN A 1 178 ? -9.443 -5.202 6.909 1.00 97.12 178 GLN A N 1
ATOM 1398 C CA . GLN A 1 178 ? -9.100 -6.621 6.906 1.00 97.12 178 GLN A CA 1
ATOM 1399 C C . GLN A 1 178 ? -9.149 -7.197 8.311 1.00 97.12 178 GLN A C 1
ATOM 1401 O O . GLN A 1 178 ? -8.528 -6.670 9.233 1.00 97.12 178 GLN A O 1
ATOM 1406 N N . LYS A 1 179 ? -9.848 -8.323 8.456 1.00 95.94 179 LYS A N 1
ATOM 1407 C CA . LYS A 1 179 ? -9.813 -9.116 9.680 1.00 95.94 179 LYS A CA 1
ATOM 1408 C C . LYS A 1 179 ? -8.555 -9.984 9.703 1.00 95.94 179 LYS A C 1
ATOM 1410 O O . LYS A 1 179 ? -8.227 -10.628 8.706 1.00 95.94 179 LYS A O 1
ATOM 1415 N N . VAL A 1 180 ? -7.868 -10.004 10.837 1.00 94.62 180 VAL A N 1
ATOM 1416 C CA . VAL A 1 180 ? -6.708 -10.862 11.083 1.00 94.62 180 VAL A CA 1
ATOM 1417 C C . VAL A 1 180 ? -7.208 -12.258 11.451 1.00 94.62 180 VAL A C 1
ATOM 1419 O O . VAL A 1 180 ? -8.013 -12.404 12.373 1.00 94.62 180 VAL A O 1
ATOM 1422 N N . ILE A 1 181 ? -6.747 -13.278 10.722 1.00 90.50 181 ILE A N 1
ATOM 1423 C CA . ILE A 1 181 ? -7.160 -14.682 10.896 1.00 90.50 181 ILE A CA 1
ATOM 1424 C C . ILE A 1 181 ? -6.028 -15.578 11.388 1.00 90.50 181 ILE A C 1
ATOM 1426 O O . ILE A 1 181 ? -4.857 -15.279 11.062 1.00 90.50 181 ILE A O 1
#

pLDDT: mean 95.9, std 2.8, range [80.75, 98.75]

Foldseek 3Di:
DDADDQFKDFWKAQAFDDDPPQFAPCVGRVVDDQSMDFFPQIDTWPFFAPVTPQQQKWKWKWKDDPLDIDGWFDIGRPVPQPQGGPSVRVVVRCCLVDPDCDGRDHNNVVVCVVVVNDPDDDDDSDDGHTDPCNVPDDDDAFMKIKMKMAGCVVDDPVVVSVCVSVVHDDSRMRMDIDGHD

Radius of gyration: 17.05 Å; chains: 1; bounding box: 40×36×42 Å